Protein AF-A0A485LLA4-F1 (afdb_monomer_lite)

Radius of gyration: 38.69 Å; chains: 1; bounding box: 89×66×101 Å

Secondary structure (DSSP, 8-state):
-PPP-----------------S---HHHHHHHHHHHHHTTSSS------------------PPP-------GGG-GGGSHHHHHHHHHHHHHHHHHHHHHHHHHHHHHHHHHHHHHHHHHHHHHHHHHHHHHHHHHHHHHHHHHHHHHHHHHHTS--

Structure (mmCIF, N/CA/C/O backbone):
data_AF-A0A485LLA4-F1
#
_entry.id   AF-A0A485LLA4-F1
#
loop_
_atom_site.group_PDB
_atom_site.id
_atom_site.type_symbol
_atom_site.label_atom_id
_atom_site.label_alt_id
_atom_site.label_comp_id
_atom_site.label_asym_id
_atom_site.label_entity_id
_atom_site.label_seq_id
_atom_site.pdbx_PDB_ins_code
_atom_site.Cartn_x
_atom_site.Cartn_y
_atom_site.Cartn_z
_atom_site.occupancy
_atom_site.B_iso_or_equiv
_atom_site.auth_seq_id
_atom_site.auth_comp_id
_atom_site.auth_asym_id
_atom_site.auth_atom_id
_atom_site.pdbx_PDB_model_num
ATOM 1 N N . MET A 1 1 ? 38.224 33.126 22.804 1.00 43.59 1 MET A N 1
ATOM 2 C CA . MET A 1 1 ? 38.916 32.564 21.628 1.00 43.59 1 MET A CA 1
ATOM 3 C C . MET A 1 1 ? 39.129 31.080 21.888 1.00 43.59 1 MET A C 1
ATOM 5 O O . MET A 1 1 ? 40.026 30.776 22.663 1.00 43.59 1 MET A O 1
ATOM 9 N N . PRO A 1 2 ? 38.263 30.175 21.400 1.00 40.25 2 PRO A N 1
ATOM 10 C CA . PRO A 1 2 ? 38.479 28.741 21.548 1.00 40.25 2 PRO A CA 1
ATOM 11 C C . PRO A 1 2 ? 39.353 28.190 20.413 1.00 40.25 2 PRO A C 1
ATOM 13 O O . PRO A 1 2 ? 39.343 28.701 19.293 1.00 40.25 2 PRO A O 1
ATOM 16 N N . SER A 1 3 ? 40.128 27.176 20.781 1.00 44.69 3 SER A N 1
ATOM 17 C CA . SER A 1 3 ? 41.213 26.540 20.042 1.00 44.69 3 SER A CA 1
ATOM 18 C C . SER A 1 3 ? 40.750 25.611 18.917 1.00 44.69 3 SER A C 1
ATOM 20 O O . SER A 1 3 ? 39.619 25.131 18.894 1.00 44.69 3 SER A O 1
ATOM 22 N N . ASN A 1 4 ? 41.686 25.369 18.001 1.00 48.62 4 ASN A N 1
ATOM 23 C CA . ASN A 1 4 ? 41.603 24.481 16.850 1.00 48.62 4 ASN A CA 1
ATOM 24 C C . ASN A 1 4 ? 41.279 23.021 17.209 1.00 48.62 4 ASN A C 1
ATOM 26 O O . ASN A 1 4 ? 41.901 22.453 18.097 1.00 48.62 4 ASN A O 1
ATOM 30 N N . GLN A 1 5 ? 40.363 22.460 16.414 1.00 51.56 5 GLN A N 1
ATOM 31 C CA . GLN A 1 5 ? 40.421 21.148 15.753 1.00 51.56 5 GLN A CA 1
ATOM 32 C C . GLN A 1 5 ? 40.888 19.934 16.573 1.00 51.56 5 GLN A C 1
ATOM 34 O O . GLN A 1 5 ? 42.066 19.605 16.568 1.00 51.56 5 GLN A O 1
ATOM 39 N N . ASP A 1 6 ? 39.912 19.179 17.082 1.00 48.41 6 ASP A N 1
ATOM 40 C CA . ASP A 1 6 ? 39.989 17.720 17.216 1.00 48.41 6 ASP A CA 1
ATOM 41 C C . ASP A 1 6 ? 38.833 17.123 16.396 1.00 48.41 6 ASP A C 1
ATOM 43 O O . ASP A 1 6 ? 37.666 17.186 16.786 1.00 48.41 6 ASP A O 1
ATOM 47 N N . LEU A 1 7 ? 39.153 16.628 15.198 1.00 56.28 7 LEU A N 1
ATOM 48 C CA . LEU A 1 7 ? 38.222 16.010 14.251 1.00 56.28 7 LEU A CA 1
ATOM 49 C C . LEU A 1 7 ? 38.716 14.602 13.887 1.00 56.28 7 LEU A C 1
ATOM 51 O O . LEU A 1 7 ? 39.080 14.362 12.748 1.00 56.28 7 LEU A O 1
ATOM 55 N N . HIS A 1 8 ? 38.739 13.693 14.857 1.00 45.47 8 HIS A N 1
ATOM 56 C CA . HIS A 1 8 ? 38.914 12.239 14.705 1.00 45.47 8 HIS A CA 1
ATOM 57 C C . HIS A 1 8 ? 38.247 11.638 15.965 1.00 45.47 8 HIS A C 1
ATOM 59 O O . HIS A 1 8 ? 38.507 12.125 17.056 1.00 45.47 8 HIS A O 1
ATOM 65 N N . ASP A 1 9 ? 37.263 10.740 15.967 1.00 48.59 9 ASP A N 1
ATOM 66 C CA . ASP A 1 9 ? 36.998 9.580 15.128 1.00 48.59 9 ASP A CA 1
ATOM 67 C C . ASP A 1 9 ? 35.483 9.334 15.021 1.00 48.59 9 ASP A C 1
ATOM 69 O O . ASP A 1 9 ? 34.799 9.072 16.013 1.00 48.59 9 ASP A O 1
ATOM 73 N N . VAL A 1 10 ? 34.951 9.356 13.800 1.00 49.38 10 VAL A N 1
ATOM 74 C CA . VAL A 1 10 ? 33.730 8.613 13.473 1.00 49.38 10 VAL A CA 1
ATOM 75 C C . VAL A 1 10 ? 34.211 7.366 12.741 1.00 49.38 10 VAL A C 1
ATOM 77 O O . VAL A 1 10 ? 34.888 7.523 11.723 1.00 49.38 10 VAL A O 1
ATOM 80 N N . PRO A 1 11 ? 33.910 6.141 13.206 1.00 47.81 11 PRO A N 1
ATOM 81 C CA . PRO A 1 11 ? 34.257 4.955 12.446 1.00 47.81 11 PRO A CA 1
ATOM 82 C C . PRO A 1 11 ? 33.426 4.953 11.161 1.00 47.81 11 PRO A C 1
ATOM 84 O O . PRO A 1 11 ? 32.227 4.670 11.169 1.00 47.81 11 PRO A O 1
ATOM 87 N N . VAL A 1 12 ? 34.076 5.315 10.057 1.00 52.31 12 VAL A N 1
ATOM 88 C CA . VAL A 1 12 ? 33.613 5.023 8.703 1.00 52.31 12 VAL A CA 1
ATOM 89 C C . VAL A 1 12 ? 33.649 3.500 8.575 1.00 52.31 12 VAL A C 1
ATOM 91 O O . VAL A 1 12 ? 34.716 2.917 8.770 1.00 52.31 12 VAL A O 1
ATOM 94 N N . PRO A 1 13 ? 32.520 2.822 8.314 1.00 53.34 13 PRO A N 1
ATOM 95 C CA . PRO A 1 13 ? 32.551 1.399 8.031 1.00 53.34 13 PRO A CA 1
ATOM 96 C C . PRO A 1 13 ? 33.369 1.204 6.759 1.00 53.34 13 PRO A C 1
ATOM 98 O O . PRO A 1 13 ? 32.973 1.676 5.695 1.00 53.34 13 PRO A O 1
ATOM 101 N N . GLU A 1 14 ? 34.519 0.555 6.912 1.00 49.59 14 GLU A N 1
ATOM 102 C CA . GLU A 1 14 ? 35.408 0.176 5.825 1.00 49.59 14 GLU A CA 1
ATOM 103 C C . GLU A 1 14 ? 34.630 -0.522 4.712 1.00 49.59 14 GLU A C 1
ATOM 105 O O . GLU A 1 14 ? 33.746 -1.355 4.957 1.00 49.59 14 GLU A O 1
ATOM 110 N N . ASP A 1 15 ? 35.005 -0.152 3.493 1.00 48.91 15 ASP A N 1
ATOM 111 C CA . ASP A 1 15 ? 34.571 -0.704 2.227 1.00 48.91 15 ASP A CA 1
ATOM 112 C C . ASP A 1 15 ? 34.528 -2.235 2.264 1.00 48.91 15 ASP A C 1
ATOM 114 O O . ASP A 1 15 ? 35.495 -2.941 1.979 1.00 48.91 15 ASP A O 1
ATOM 118 N N . LYS A 1 16 ? 33.349 -2.781 2.557 1.00 50.38 16 LYS A N 1
ATOM 119 C CA . LYS A 1 16 ? 32.990 -4.100 2.055 1.00 50.38 16 LYS A CA 1
ATOM 120 C C . LYS A 1 16 ? 32.527 -3.876 0.633 1.00 50.38 16 LYS A C 1
ATOM 122 O O . LYS A 1 16 ? 31.350 -3.613 0.396 1.00 50.38 16 LYS A O 1
ATOM 127 N N . GLU A 1 17 ? 33.468 -3.968 -0.301 1.00 45.62 17 GLU A N 1
ATOM 128 C CA . GLU A 1 17 ? 33.164 -4.263 -1.693 1.00 45.62 17 GLU A CA 1
ATOM 129 C C . GLU A 1 17 ? 32.213 -5.466 -1.714 1.00 45.62 17 GLU A C 1
ATOM 131 O O . GLU A 1 17 ? 32.608 -6.623 -1.553 1.00 45.62 17 GLU A O 1
ATOM 136 N N . ILE A 1 18 ? 30.916 -5.198 -1.859 1.00 44.91 18 ILE A N 1
ATOM 137 C CA . ILE A 1 18 ? 29.955 -6.239 -2.177 1.00 44.91 18 ILE A CA 1
ATOM 138 C C . ILE A 1 18 ? 30.251 -6.574 -3.629 1.00 44.91 18 ILE A C 1
ATOM 140 O O . ILE A 1 18 ? 29.767 -5.919 -4.552 1.00 44.91 18 ILE A O 1
ATOM 144 N N . TYR A 1 19 ? 31.091 -7.586 -3.822 1.00 41.81 19 TYR A N 1
ATOM 145 C CA . TYR A 1 19 ? 31.275 -8.241 -5.102 1.00 41.81 19 TYR A CA 1
ATOM 146 C C . TYR A 1 19 ? 29.934 -8.891 -5.463 1.00 41.81 19 TYR A C 1
ATOM 148 O O . TYR A 1 19 ? 29.656 -10.047 -5.140 1.00 41.81 19 TYR A O 1
ATOM 156 N N . ILE A 1 20 ? 29.033 -8.110 -6.064 1.00 47.16 20 ILE A N 1
ATOM 157 C CA . ILE A 1 20 ? 27.784 -8.623 -6.611 1.00 47.16 20 ILE A CA 1
ATOM 158 C C . ILE A 1 20 ? 28.192 -9.427 -7.838 1.00 47.16 20 ILE A C 1
ATOM 160 O O . ILE A 1 20 ? 28.344 -8.888 -8.935 1.00 47.16 20 ILE A O 1
ATOM 164 N N . ASN A 1 21 ? 28.405 -10.728 -7.627 1.00 47.72 21 ASN A N 1
ATOM 165 C CA . ASN A 1 21 ? 28.531 -11.709 -8.691 1.00 47.72 21 ASN A CA 1
ATOM 166 C C . ASN A 1 21 ? 27.359 -11.512 -9.650 1.00 47.72 21 ASN A C 1
ATOM 168 O O . ASN A 1 21 ? 26.198 -11.782 -9.340 1.00 47.72 21 ASN A O 1
ATOM 172 N N . ARG A 1 22 ? 27.680 -10.967 -10.820 1.00 53.12 22 ARG A N 1
ATOM 173 C CA . ARG A 1 22 ? 26.739 -10.418 -11.791 1.00 53.12 22 ARG A CA 1
ATOM 174 C C . ARG A 1 22 ? 26.076 -11.512 -12.625 1.00 53.12 22 ARG A C 1
ATOM 176 O O . ARG A 1 22 ? 25.911 -11.332 -13.823 1.00 53.12 22 ARG A O 1
ATOM 183 N N . HIS A 1 23 ? 25.719 -12.642 -12.019 1.00 50.69 23 HIS A N 1
ATOM 184 C CA . HIS A 1 23 ? 25.003 -13.756 -12.647 1.00 50.69 23 HIS A CA 1
ATOM 185 C C . HIS A 1 23 ? 23.829 -14.180 -11.760 1.00 50.69 23 HIS A C 1
ATOM 187 O O . HIS A 1 23 ? 23.756 -15.300 -11.264 1.00 50.69 23 HIS A O 1
ATOM 193 N N . VAL A 1 24 ? 22.883 -13.261 -11.564 1.00 56.38 24 VAL A N 1
ATOM 194 C CA . VAL A 1 24 ? 21.534 -13.641 -11.141 1.00 56.38 24 VAL A CA 1
ATOM 195 C C . VAL A 1 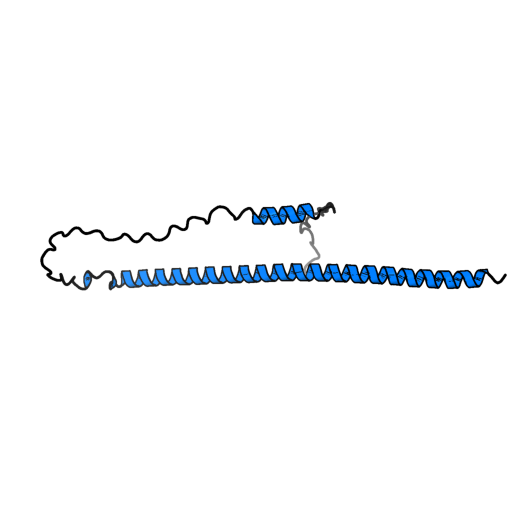24 ? 20.801 -14.070 -12.406 1.00 56.38 24 VAL A C 1
ATOM 197 O O . VAL A 1 24 ? 20.418 -13.240 -13.229 1.00 56.38 24 VAL A O 1
ATOM 200 N N . THR A 1 25 ? 20.673 -15.378 -12.609 1.00 61.66 25 THR A N 1
ATOM 201 C CA . THR A 1 25 ? 19.902 -15.914 -13.729 1.00 61.66 25 THR A CA 1
ATOM 202 C C . THR A 1 25 ? 18.417 -15.650 -13.494 1.00 61.66 25 THR A C 1
ATOM 204 O O . THR A 1 25 ? 17.934 -15.626 -12.359 1.00 61.66 25 THR A O 1
ATOM 207 N N . PHE A 1 26 ? 17.668 -15.454 -14.577 1.00 54.16 26 PHE A N 1
ATOM 208 C CA . PHE A 1 26 ? 16.217 -15.268 -14.529 1.00 54.16 26 PHE A CA 1
ATOM 209 C C . PHE A 1 26 ? 15.518 -16.388 -13.734 1.00 54.16 26 PHE A C 1
ATOM 211 O O . PHE A 1 26 ? 14.590 -16.124 -12.972 1.00 54.16 26 PHE A O 1
ATOM 218 N N . GLU A 1 27 ? 16.028 -17.620 -13.815 1.00 58.84 27 GLU A N 1
ATOM 219 C CA . GLU A 1 27 ? 15.529 -18.755 -13.033 1.00 58.84 27 GLU A CA 1
ATOM 220 C C . GLU A 1 27 ? 15.696 -18.591 -11.518 1.00 58.84 27 GLU A C 1
ATOM 222 O O . GLU A 1 27 ? 14.810 -19.008 -10.772 1.00 58.84 27 GLU A O 1
ATOM 227 N N . ALA A 1 28 ? 16.765 -17.945 -11.041 1.00 66.06 28 ALA A N 1
ATOM 228 C CA . ALA A 1 28 ? 16.963 -17.690 -9.614 1.00 66.06 28 ALA A CA 1
ATOM 229 C C . ALA A 1 28 ? 15.943 -16.669 -9.076 1.00 66.06 28 ALA A C 1
ATOM 231 O O . ALA A 1 28 ? 15.379 -16.858 -7.997 1.00 66.06 28 ALA A O 1
ATOM 232 N N . VAL A 1 29 ? 15.628 -15.631 -9.862 1.00 64.94 29 VAL A N 1
ATOM 233 C CA . VAL A 1 29 ? 14.599 -14.633 -9.511 1.00 64.94 29 VAL A CA 1
ATOM 234 C C . VAL A 1 29 ? 13.205 -15.260 -9.514 1.00 64.94 29 VAL A C 1
ATOM 236 O O . VAL A 1 29 ? 12.412 -15.036 -8.597 1.00 64.94 29 VAL A O 1
ATOM 239 N N . VAL A 1 30 ? 12.905 -16.083 -10.522 1.00 67.06 30 VAL A N 1
ATOM 240 C CA . VAL A 1 30 ? 11.623 -16.794 -10.628 1.00 67.06 30 VAL A CA 1
ATOM 241 C C . VAL A 1 30 ? 11.464 -17.823 -9.505 1.00 67.06 30 VAL A C 1
ATOM 243 O O . VAL A 1 30 ? 10.374 -17.943 -8.943 1.00 67.06 30 VAL A O 1
ATOM 246 N N . SER A 1 31 ? 12.539 -18.514 -9.122 1.00 66.69 31 SER A N 1
ATOM 247 C CA . SER A 1 31 ? 12.526 -19.480 -8.017 1.00 66.69 31 SER A CA 1
ATOM 248 C C . SER A 1 31 ? 12.296 -18.797 -6.669 1.00 66.69 31 SER A C 1
ATOM 250 O O . SER A 1 31 ? 11.418 -19.228 -5.925 1.00 66.69 31 SER A O 1
ATOM 252 N N . PHE A 1 32 ? 12.957 -17.666 -6.403 1.00 69.38 32 PHE A N 1
ATOM 253 C CA . PHE A 1 32 ? 12.738 -16.876 -5.186 1.00 69.38 32 PHE A CA 1
ATOM 254 C C . PHE A 1 32 ? 11.298 -16.342 -5.074 1.00 69.38 32 PHE A C 1
ATOM 256 O O . PHE A 1 32 ? 10.671 -16.402 -4.014 1.00 69.38 32 PHE A O 1
ATOM 263 N N . MET A 1 33 ? 10.726 -15.869 -6.187 1.00 64.38 33 MET A N 1
ATOM 264 C CA . MET A 1 33 ? 9.329 -15.414 -6.245 1.00 64.38 33 MET A CA 1
ATOM 265 C C . MET A 1 33 ? 8.330 -16.570 -6.046 1.00 64.38 33 MET A C 1
ATOM 267 O O . MET A 1 33 ? 7.267 -16.389 -5.445 1.00 64.38 33 MET A O 1
ATOM 271 N N . ARG A 1 34 ? 8.668 -17.779 -6.513 1.00 63.19 34 ARG A N 1
ATOM 272 C CA . ARG A 1 34 ? 7.855 -18.993 -6.332 1.00 63.19 34 ARG A CA 1
ATOM 273 C C . ARG A 1 34 ? 7.955 -19.559 -4.908 1.00 63.19 34 ARG A C 1
ATOM 275 O O . ARG A 1 34 ? 6.978 -20.093 -4.396 1.00 63.19 34 ARG A O 1
ATOM 282 N N . GLU A 1 35 ? 9.093 -19.415 -4.242 1.00 56.62 35 GLU A N 1
ATOM 283 C CA . GLU A 1 35 ? 9.287 -19.877 -2.863 1.00 56.62 35 GLU A CA 1
ATOM 284 C C . GLU A 1 35 ? 8.525 -18.998 -1.855 1.00 56.62 35 GLU A C 1
ATOM 286 O O . GLU A 1 35 ? 7.839 -19.508 -0.970 1.00 56.62 35 GLU A O 1
ATOM 291 N N . LYS A 1 36 ? 8.489 -17.677 -2.082 1.00 58.19 36 LYS A N 1
ATOM 292 C CA . LYS A 1 36 ? 7.679 -16.723 -1.296 1.00 58.19 36 LYS A CA 1
ATOM 293 C C . LYS A 1 36 ? 6.164 -16.937 -1.410 1.00 58.19 36 LYS A C 1
ATOM 295 O O . LYS A 1 36 ? 5.424 -16.446 -0.563 1.00 58.19 36 LYS A O 1
ATOM 300 N N . THR A 1 37 ? 5.696 -17.635 -2.445 1.00 53.31 37 THR A N 1
ATOM 301 C CA . THR A 1 37 ? 4.265 -17.913 -2.665 1.00 53.31 37 THR A CA 1
ATOM 302 C C . THR A 1 37 ? 3.831 -19.292 -2.171 1.00 53.31 37 THR A C 1
ATOM 304 O O . THR A 1 37 ? 2.646 -19.481 -1.917 1.00 53.31 37 THR A O 1
ATOM 307 N N . LYS A 1 38 ? 4.765 -20.229 -1.958 1.00 51.28 38 LYS A N 1
ATOM 308 C CA . LYS A 1 38 ? 4.467 -21.556 -1.391 1.00 51.28 38 LYS A CA 1
ATOM 309 C C . LYS A 1 38 ? 4.418 -21.587 0.140 1.00 51.28 38 LYS A C 1
ATOM 311 O O . LYS A 1 38 ? 3.777 -22.467 0.692 1.00 51.28 38 LYS A O 1
ATOM 316 N N . GLY A 1 39 ? 5.027 -20.620 0.825 1.00 45.06 39 GLY A N 1
ATOM 317 C CA . GLY A 1 39 ? 5.063 -20.568 2.295 1.00 45.06 39 GLY A CA 1
ATOM 318 C C . GLY A 1 39 ? 3.793 -20.062 2.997 1.00 45.06 39 GLY A C 1
ATOM 319 O O . GLY A 1 39 ? 3.847 -19.828 4.194 1.00 45.06 39 GLY A O 1
ATOM 320 N N . ASN A 1 40 ? 2.682 -19.847 2.283 1.00 46.06 40 ASN A N 1
ATOM 321 C CA . ASN A 1 40 ? 1.427 -19.318 2.848 1.00 46.06 40 ASN A CA 1
ATOM 322 C C . ASN A 1 40 ? 0.196 -20.159 2.456 1.00 46.06 40 ASN A C 1
ATOM 324 O O . ASN A 1 40 ? -0.917 -19.640 2.417 1.00 46.06 40 ASN A O 1
ATOM 328 N N . GLN A 1 41 ? 0.388 -21.431 2.092 1.00 46.34 41 GLN A N 1
ATOM 329 C CA . GLN A 1 41 ? -0.674 -22.259 1.511 1.00 46.34 41 GLN A CA 1
ATOM 330 C C . GLN A 1 41 ? -0.950 -23.564 2.270 1.00 46.34 41 GLN A C 1
ATOM 332 O O . GLN A 1 41 ? -1.427 -24.513 1.669 1.00 46.34 41 GLN A O 1
ATOM 337 N N . GLU A 1 42 ? -0.698 -23.598 3.577 1.00 49.62 42 GLU A N 1
ATOM 338 C CA . GLU A 1 42 ? -1.189 -24.618 4.518 1.00 49.62 42 GLU A CA 1
ATOM 339 C C . GLU A 1 42 ? -1.424 -23.850 5.833 1.00 49.62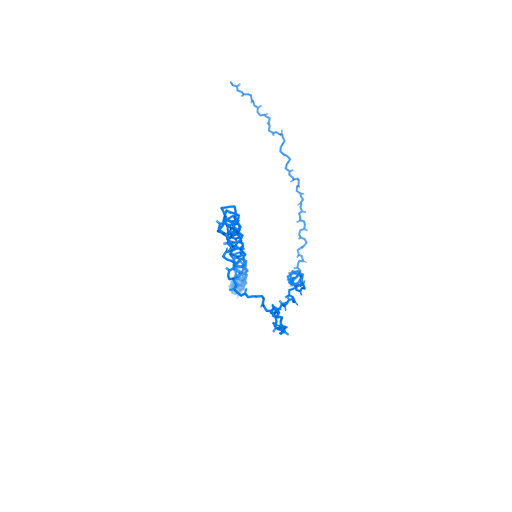 42 GLU A C 1
ATOM 341 O O . GLU A 1 42 ? -0.456 -23.380 6.415 1.00 49.62 42 GLU A O 1
ATOM 346 N N . ASP A 1 43 ? -2.623 -23.296 6.075 1.00 47.75 43 ASP A N 1
ATOM 347 C CA . ASP A 1 43 ? -3.389 -23.630 7.298 1.00 47.75 43 ASP A CA 1
ATOM 348 C C . ASP A 1 43 ? -4.838 -23.065 7.325 1.00 47.75 43 ASP A C 1
ATOM 350 O O . ASP A 1 43 ? -5.502 -23.124 8.353 1.00 47.75 43 ASP A O 1
ATOM 354 N N . ASP A 1 44 ? -5.399 -22.546 6.224 1.00 43.81 44 ASP A N 1
ATOM 355 C CA . ASP A 1 44 ? -6.736 -21.901 6.251 1.00 43.81 44 ASP A CA 1
ATOM 356 C C . ASP A 1 44 ? -7.852 -22.723 5.574 1.00 43.81 44 ASP A C 1
ATOM 358 O O . ASP A 1 44 ? -8.729 -22.189 4.891 1.00 43.81 44 ASP A O 1
ATOM 362 N N . ALA A 1 45 ? -7.849 -24.042 5.773 1.00 47.41 45 ALA A N 1
ATOM 363 C CA . ALA A 1 45 ? -8.929 -24.928 5.328 1.00 47.41 45 ALA A CA 1
ATOM 364 C C . ALA A 1 45 ? -9.648 -25.630 6.494 1.00 47.41 45 ALA A C 1
ATOM 366 O O . ALA A 1 45 ? -9.986 -26.803 6.398 1.00 47.41 45 ALA A O 1
ATOM 367 N N . GLU A 1 46 ? -9.958 -24.910 7.575 1.00 43.19 46 GLU A N 1
ATOM 368 C CA . GLU A 1 46 ? -10.960 -25.348 8.557 1.00 43.19 46 GLU A CA 1
ATOM 369 C C . GLU A 1 46 ? -12.130 -24.358 8.595 1.00 43.19 46 GLU A C 1
ATOM 371 O O . GLU A 1 46 ? -12.319 -23.547 9.500 1.00 43.19 46 GLU A O 1
ATOM 376 N N . THR A 1 47 ? -12.970 -24.446 7.560 1.00 44.59 47 THR A N 1
ATOM 377 C CA . THR A 1 47 ? -14.341 -23.929 7.610 1.00 44.59 47 THR A CA 1
ATOM 378 C C . THR A 1 47 ? -15.147 -24.809 8.570 1.00 44.59 47 THR A C 1
ATOM 380 O O . THR A 1 47 ? -15.927 -25.667 8.155 1.00 44.59 47 THR A O 1
ATOM 383 N N . THR A 1 48 ? -14.977 -24.613 9.879 1.00 44.00 48 THR A N 1
ATOM 384 C CA . THR A 1 48 ? -15.924 -25.130 10.873 1.00 44.00 48 THR A CA 1
ATOM 385 C C . THR A 1 48 ? -17.149 -24.224 10.890 1.00 44.00 48 THR A C 1
ATOM 387 O O . THR A 1 48 ? -17.335 -23.315 11.695 1.00 44.00 48 THR A O 1
ATOM 390 N N . SER A 1 49 ? -17.995 -24.490 9.901 1.00 39.19 49 SER A N 1
ATOM 391 C CA . SER A 1 49 ? -19.395 -24.102 9.839 1.00 39.19 49 SER A CA 1
ATOM 392 C C . SER A 1 49 ? -20.030 -24.223 11.223 1.00 39.19 49 SER A C 1
ATOM 394 O O . SER A 1 49 ? -20.048 -25.302 11.819 1.00 39.19 49 SER A O 1
ATOM 396 N N . ALA A 1 50 ? -20.555 -23.107 11.721 1.00 50.75 50 ALA A N 1
ATOM 397 C CA . ALA A 1 50 ? -21.343 -23.033 12.936 1.00 50.75 50 ALA A CA 1
ATOM 398 C C . ALA A 1 50 ? -22.470 -24.081 12.907 1.00 50.75 50 ALA A C 1
ATOM 400 O O . ALA A 1 50 ? -23.521 -23.877 12.300 1.00 50.75 50 ALA A O 1
ATOM 401 N N . THR A 1 51 ? -22.254 -25.216 13.573 1.00 44.53 51 THR A N 1
ATOM 402 C CA . THR A 1 51 ? -23.308 -26.202 13.798 1.00 44.53 51 THR A CA 1
ATOM 403 C C . THR A 1 51 ? -24.172 -25.675 14.929 1.00 44.53 51 THR A C 1
ATOM 405 O O . THR A 1 51 ? -23.814 -25.709 16.104 1.00 44.53 51 THR A O 1
ATOM 408 N N . THR A 1 52 ? -25.314 -25.123 14.539 1.00 52.03 52 THR A N 1
ATOM 409 C CA . THR A 1 52 ? -26.404 -24.767 15.445 1.00 52.03 52 THR A CA 1
ATOM 410 C C . THR A 1 52 ? -26.856 -26.048 16.155 1.00 52.03 52 THR A C 1
ATOM 412 O O . THR A 1 52 ? -27.201 -27.006 15.459 1.00 52.03 52 THR A O 1
ATOM 415 N N . PRO A 1 53 ? -26.884 -26.136 17.499 1.00 52.84 53 PRO A N 1
ATOM 416 C CA . PRO A 1 53 ? -27.486 -27.292 18.141 1.00 52.84 53 PRO A CA 1
ATOM 417 C C . PRO A 1 53 ? -29.001 -27.240 17.918 1.00 52.84 53 PRO A C 1
ATOM 419 O O . PRO A 1 53 ? -29.714 -26.408 18.482 1.00 52.84 53 PRO A O 1
ATOM 422 N N . LEU A 1 54 ? -29.484 -28.140 17.059 1.00 39.66 54 LEU A N 1
ATOM 423 C CA . LEU A 1 54 ? -30.898 -28.418 16.866 1.00 39.66 54 LEU A CA 1
ATOM 424 C C . LEU A 1 54 ? -31.447 -29.020 18.167 1.00 39.66 54 LEU A C 1
ATOM 426 O O . LEU A 1 54 ? -31.175 -30.165 18.526 1.00 39.66 54 LEU A O 1
ATOM 430 N N . SER A 1 55 ? -32.197 -28.187 18.883 1.00 44.72 55 SER A N 1
ATOM 431 C CA . SER A 1 55 ? -33.046 -28.529 20.020 1.00 44.72 55 SER A CA 1
ATOM 432 C C . SER A 1 55 ? -33.865 -29.793 19.731 1.00 44.72 55 SER A C 1
ATOM 434 O O . SER A 1 55 ? -34.763 -29.780 18.889 1.00 44.72 55 SER A O 1
ATOM 436 N N . SER A 1 56 ? -33.560 -30.884 20.440 1.00 42.91 56 SER A N 1
ATOM 437 C CA . SER A 1 56 ? -34.402 -32.076 20.493 1.00 42.91 56 SER A CA 1
ATOM 438 C C . SER A 1 56 ? -35.086 -32.178 21.858 1.00 42.91 56 SER A C 1
ATOM 440 O O . SER A 1 56 ? -34.508 -31.988 22.927 1.00 42.91 56 SER A O 1
ATOM 442 N N . SER A 1 57 ? -36.387 -32.414 21.767 1.00 46.00 57 SER A N 1
ATOM 443 C CA . SER A 1 57 ? -37.396 -32.391 22.815 1.00 46.00 57 SER A CA 1
ATOM 444 C C . SER A 1 57 ? -37.103 -33.321 24.002 1.00 46.00 57 SER A C 1
ATOM 446 O O . SER A 1 57 ? -37.071 -34.541 23.857 1.00 46.00 57 SER A O 1
ATOM 448 N N . LYS A 1 58 ? -37.048 -32.752 25.214 1.00 47.00 58 LYS A N 1
ATOM 449 C CA . LYS A 1 58 ? -37.538 -33.405 26.439 1.00 47.00 58 LYS A CA 1
ATOM 450 C C . LYS A 1 58 ? -38.580 -32.493 27.082 1.00 47.00 58 LYS A C 1
ATOM 452 O O . LYS A 1 58 ? -38.246 -31.467 27.669 1.00 47.00 58 LYS A O 1
ATOM 457 N N . LYS A 1 59 ? -39.854 -32.886 26.983 1.00 52.00 59 LYS A N 1
ATOM 458 C CA . LYS A 1 59 ? -40.968 -32.317 27.756 1.00 52.00 59 LYS A CA 1
ATOM 459 C C . LYS A 1 59 ? -40.795 -32.681 29.236 1.00 52.00 59 LYS A C 1
ATOM 461 O O . LYS A 1 59 ? -41.401 -33.625 29.730 1.00 52.00 59 LYS A O 1
ATOM 466 N N . GLY A 1 60 ? -39.937 -31.948 29.939 1.00 50.19 60 GLY A N 1
ATOM 467 C CA . GLY A 1 60 ? -39.955 -31.890 31.396 1.00 50.19 60 GLY A CA 1
ATOM 468 C C . GLY A 1 60 ? -41.058 -30.930 31.828 1.00 50.19 60 GLY A C 1
ATOM 469 O O . GLY A 1 60 ? -41.112 -29.808 31.330 1.00 50.19 60 GLY A O 1
ATOM 470 N N . LYS A 1 61 ? -41.960 -31.374 32.712 1.00 52.53 61 LYS A N 1
ATOM 471 C CA . LYS A 1 61 ? -42.976 -30.529 33.358 1.00 52.53 61 LYS A CA 1
ATOM 472 C C . LYS A 1 61 ? -42.324 -29.228 33.839 1.00 52.53 61 LYS A C 1
ATOM 474 O O . LYS A 1 61 ? -41.508 -29.252 34.757 1.00 52.53 61 LYS A O 1
ATOM 479 N N . MET A 1 62 ? -42.665 -28.111 33.203 1.00 55.56 62 MET A N 1
ATOM 480 C CA . MET A 1 62 ? -42.238 -26.796 33.667 1.00 55.56 62 MET A CA 1
ATOM 481 C C . MET A 1 62 ? -42.970 -26.507 34.987 1.00 55.56 62 MET A C 1
ATOM 483 O O . MET A 1 62 ? -44.189 -26.696 35.035 1.00 55.56 62 MET A O 1
ATOM 487 N N . PRO A 1 63 ? -42.276 -26.098 36.066 1.00 60.84 63 PRO A N 1
ATOM 488 C CA . PRO A 1 63 ? -42.946 -25.576 37.253 1.00 60.84 63 PRO A CA 1
ATOM 489 C C . PRO A 1 63 ? -43.832 -24.379 36.857 1.00 60.84 63 PRO A C 1
ATOM 491 O O . PRO A 1 63 ? -43.544 -23.730 35.846 1.00 60.84 63 PRO A O 1
ATOM 494 N N . PRO A 1 64 ? -44.913 -24.095 37.606 1.00 58.28 64 PRO A N 1
ATOM 495 C CA . PRO A 1 64 ? -45.868 -23.050 37.246 1.00 58.28 64 PRO A CA 1
ATOM 496 C C . PRO A 1 64 ? -45.148 -21.724 36.974 1.00 58.28 64 PRO A C 1
ATOM 498 O O . PRO A 1 64 ? -44.272 -21.331 37.751 1.00 58.28 64 PRO A O 1
ATOM 501 N N . LEU A 1 65 ? -45.522 -21.062 35.868 1.00 56.25 65 LEU A N 1
ATOM 502 C CA . LEU A 1 65 ? -45.099 -19.708 35.497 1.00 56.25 65 LEU A CA 1
ATOM 503 C C . LEU A 1 65 ? -45.612 -18.701 36.538 1.00 56.25 65 LEU A C 1
ATOM 505 O O . LEU A 1 65 ? -46.514 -17.911 36.289 1.00 56.25 65 LEU A O 1
ATOM 509 N N . PHE A 1 66 ? -45.005 -18.695 37.715 1.00 54.47 66 PHE A N 1
ATOM 510 C CA . PHE A 1 66 ? -44.719 -17.422 38.336 1.00 54.47 66 PHE A CA 1
ATOM 511 C C . PHE A 1 66 ? -43.545 -16.883 37.537 1.00 54.47 66 PHE A C 1
ATOM 513 O O . PHE A 1 66 ? -42.432 -17.406 37.649 1.00 54.47 66 PHE A O 1
ATOM 520 N N . GLU A 1 67 ? -43.787 -15.880 36.690 1.00 57.09 67 GLU A N 1
ATOM 521 C CA . GLU A 1 67 ? -42.726 -14.951 36.327 1.00 57.09 67 GLU A CA 1
ATOM 522 C C . GLU A 1 67 ? -42.111 -14.510 37.651 1.00 57.09 67 GLU A C 1
ATOM 524 O O . GLU A 1 67 ? -42.654 -13.683 38.381 1.00 57.09 67 GLU A O 1
ATOM 529 N N . LYS A 1 68 ? -41.001 -15.150 38.027 1.00 59.72 68 LYS A N 1
ATOM 530 C CA . LYS A 1 68 ? -40.124 -14.643 39.063 1.00 59.72 68 LYS A CA 1
ATOM 531 C C . LYS A 1 68 ? -39.634 -13.337 38.477 1.00 59.72 68 LYS A C 1
ATOM 533 O O . LYS A 1 68 ? -38.651 -13.338 37.738 1.00 59.72 68 LYS A O 1
ATOM 538 N N . VAL A 1 69 ? -40.367 -12.258 38.746 1.00 60.16 69 VAL A N 1
ATOM 539 C CA . VAL A 1 69 ? -39.939 -10.887 38.517 1.00 60.16 69 VAL A CA 1
ATOM 540 C C . VAL A 1 69 ? -38.620 -10.797 39.254 1.00 60.16 69 VAL A C 1
ATOM 542 O O . VAL A 1 69 ? -38.577 -10.671 40.479 1.00 60.16 69 VAL A O 1
ATOM 545 N N . ARG A 1 70 ? -37.528 -11.022 38.518 1.00 61.97 70 ARG A N 1
ATOM 546 C CA . ARG A 1 70 ? -36.192 -10.955 39.083 1.00 61.97 70 ARG A CA 1
ATOM 547 C C . ARG A 1 70 ? -36.083 -9.528 39.597 1.00 61.97 70 ARG A C 1
ATOM 549 O O . ARG A 1 70 ? -36.296 -8.599 38.812 1.00 61.97 70 ARG A O 1
ATOM 556 N N . PRO A 1 71 ? -35.824 -9.332 40.896 1.00 66.06 71 PRO A N 1
ATOM 557 C CA . PRO A 1 71 ? -35.698 -7.993 41.432 1.00 66.06 71 PRO A CA 1
ATOM 558 C C . PRO A 1 71 ? -34.694 -7.209 40.586 1.00 66.06 71 PRO A C 1
ATOM 560 O O . PRO A 1 71 ? -33.674 -7.768 40.189 1.00 66.06 71 PRO A O 1
ATOM 563 N N . ARG A 1 72 ? -34.969 -5.935 40.284 1.00 61.19 72 ARG A N 1
ATOM 564 C CA . ARG A 1 72 ? -34.154 -5.119 39.355 1.00 61.19 72 ARG A CA 1
ATOM 565 C C . ARG A 1 72 ? -32.645 -5.156 39.641 1.00 61.19 72 ARG A C 1
ATOM 567 O O . ARG A 1 72 ? -31.859 -5.015 38.715 1.00 61.19 72 ARG A O 1
ATOM 574 N N . TYR A 1 73 ? -32.244 -5.361 40.895 1.00 63.56 73 TYR A N 1
ATOM 575 C CA . TYR A 1 73 ? -30.844 -5.468 41.316 1.00 63.56 73 TYR A CA 1
ATOM 576 C C . TYR A 1 73 ? -30.152 -6.788 40.914 1.00 63.56 73 TYR A C 1
ATOM 578 O O . TYR A 1 73 ? -28.929 -6.855 40.925 1.00 63.56 73 TYR A O 1
ATOM 586 N N . MET A 1 74 ? -30.907 -7.829 40.546 1.00 63.53 74 MET A N 1
ATOM 587 C CA . MET A 1 74 ? -30.400 -9.102 40.005 1.00 63.53 74 MET A CA 1
ATOM 588 C C . MET A 1 74 ? -30.219 -9.066 38.480 1.00 63.53 74 MET A C 1
ATOM 590 O O . MET A 1 74 ? -29.695 -10.018 37.896 1.00 63.53 74 MET A O 1
ATOM 594 N N . ASP A 1 75 ? -30.662 -7.996 37.815 1.00 71.31 75 ASP A N 1
ATOM 595 C CA . ASP A 1 75 ? -30.449 -7.806 36.385 1.00 71.31 75 ASP A CA 1
ATOM 596 C C . ASP A 1 75 ? -29.032 -7.279 36.135 1.00 71.31 75 ASP A C 1
ATOM 598 O O . ASP A 1 75 ? -28.776 -6.076 36.037 1.00 71.31 75 ASP A O 1
ATOM 602 N N . MET A 1 76 ? -28.092 -8.221 36.048 1.00 66.44 76 MET A N 1
ATOM 603 C CA . MET A 1 76 ? -26.671 -7.959 35.817 1.00 66.44 76 MET A CA 1
ATOM 604 C C . MET A 1 76 ? -26.442 -7.040 34.609 1.00 66.44 76 MET A C 1
ATOM 606 O O . MET A 1 76 ? -25.532 -6.215 34.643 1.00 66.44 76 MET A O 1
ATOM 610 N N . SER A 1 77 ? -27.298 -7.138 33.581 1.00 70.31 77 SER A N 1
ATOM 611 C CA . SER A 1 77 ? -27.201 -6.361 32.339 1.00 70.31 77 SER A CA 1
ATOM 612 C C . SER A 1 77 ? -27.427 -4.857 32.537 1.00 70.31 77 SER A C 1
ATOM 614 O O . SER A 1 77 ? -26.965 -4.042 31.737 1.00 70.31 77 SER A O 1
ATOM 616 N N . ARG A 1 78 ? -28.092 -4.483 33.636 1.00 70.06 78 ARG A N 1
ATOM 617 C CA . ARG A 1 78 ? -28.386 -3.098 34.026 1.00 70.06 78 ARG A CA 1
ATOM 618 C C . ARG A 1 78 ? -27.489 -2.601 35.156 1.00 70.06 78 ARG A C 1
ATOM 620 O O . ARG A 1 78 ? -27.609 -1.446 35.560 1.00 70.06 78 ARG A O 1
ATOM 627 N N . SER A 1 79 ? -26.594 -3.450 35.665 1.00 80.94 79 SER A N 1
ATOM 628 C CA . SER A 1 79 ? -25.608 -3.035 36.658 1.00 80.94 79 SER A CA 1
ATOM 629 C C . SER A 1 79 ? -24.609 -2.058 36.035 1.00 80.94 79 SER A C 1
ATOM 631 O O . SER A 1 79 ? -24.151 -2.229 34.903 1.00 80.94 79 SER A O 1
ATOM 633 N N . THR A 1 80 ? -24.245 -1.022 36.785 1.00 83.12 80 THR A N 1
ATOM 634 C CA . THR A 1 80 ? -23.301 0.010 36.329 1.00 83.12 80 THR A CA 1
ATOM 635 C C . THR A 1 80 ? -21.935 -0.583 35.978 1.00 83.12 80 THR A C 1
ATOM 637 O O . THR A 1 80 ? -21.327 -0.181 34.987 1.00 83.12 80 THR A O 1
ATOM 640 N N . THR A 1 81 ? -21.480 -1.586 36.735 1.00 84.31 81 THR A N 1
ATOM 641 C CA . THR A 1 81 ? -20.232 -2.320 36.482 1.00 84.31 81 THR A CA 1
ATOM 642 C C . THR A 1 81 ? -20.277 -3.094 35.167 1.00 84.31 81 THR A C 1
ATOM 644 O O . THR A 1 81 ? -19.339 -3.000 34.378 1.00 84.31 81 THR A O 1
ATOM 647 N N . TYR A 1 82 ? -21.368 -3.815 34.885 1.00 87.88 82 TYR A N 1
ATOM 648 C CA . TYR A 1 82 ? -21.522 -4.522 33.612 1.00 87.88 82 TYR A CA 1
ATOM 649 C C . TYR A 1 82 ? -21.554 -3.554 32.430 1.00 87.88 82 TYR A C 1
ATOM 651 O O . TYR A 1 82 ? -20.866 -3.779 31.438 1.00 87.88 82 TYR A O 1
ATOM 659 N N . ILE A 1 83 ? -22.311 -2.457 32.542 1.00 85.75 83 ILE A N 1
ATOM 660 C CA . ILE A 1 83 ? -22.403 -1.445 31.483 1.00 85.75 83 ILE A CA 1
ATOM 661 C C . ILE A 1 83 ? -21.023 -0.834 31.203 1.00 85.75 83 ILE A C 1
ATOM 663 O O . ILE A 1 83 ? -20.639 -0.720 30.039 1.00 85.75 83 ILE A O 1
ATOM 667 N N . ARG A 1 84 ? -20.252 -0.495 32.248 1.00 88.19 84 ARG A N 1
ATOM 668 C CA . ARG A 1 84 ? -18.883 0.027 32.108 1.00 88.19 84 ARG A CA 1
ATOM 669 C C . ARG A 1 84 ? -17.974 -0.977 31.397 1.00 88.19 84 ARG A C 1
ATOM 671 O O . ARG A 1 84 ? -17.415 -0.644 30.356 1.00 88.19 84 ARG A O 1
ATOM 678 N N . ASN A 1 85 ? -17.918 -2.217 31.882 1.00 91.62 85 ASN A N 1
ATOM 679 C CA . ASN A 1 85 ? -17.082 -3.263 31.287 1.00 91.62 85 ASN A CA 1
ATOM 680 C C . ASN A 1 85 ? -17.477 -3.563 29.835 1.00 91.62 85 ASN A C 1
ATOM 682 O O 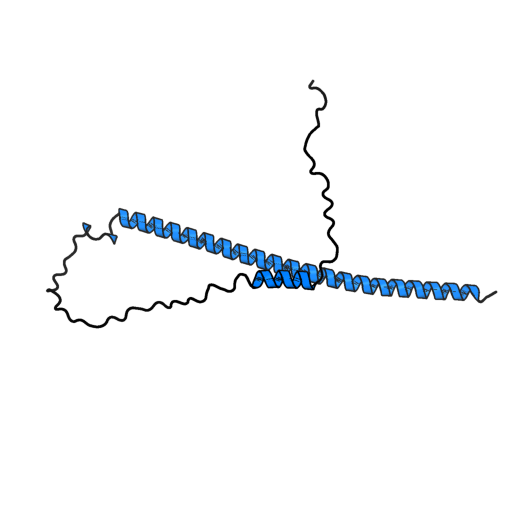. ASN A 1 85 ? -16.614 -3.733 28.975 1.00 91.62 85 ASN A O 1
ATOM 686 N N . ARG A 1 86 ? -18.779 -3.593 29.530 1.00 91.44 86 ARG A N 1
ATOM 687 C CA . ARG A 1 86 ? -19.283 -3.782 28.165 1.00 91.44 86 ARG A CA 1
ATOM 688 C C . ARG A 1 86 ? -18.838 -2.647 27.247 1.00 91.44 86 ARG A C 1
ATOM 690 O O . ARG A 1 86 ? -18.423 -2.911 26.123 1.00 91.44 86 ARG A O 1
ATOM 697 N N . ASN A 1 87 ? -18.913 -1.400 27.705 1.00 94.25 87 ASN A N 1
ATOM 698 C CA . ASN A 1 87 ? -18.481 -0.251 26.913 1.00 94.25 87 ASN A CA 1
ATOM 699 C C . ASN A 1 87 ? -16.969 -0.273 26.658 1.00 94.25 87 ASN A C 1
ATOM 701 O O . ASN A 1 87 ? -16.554 -0.040 25.525 1.00 94.25 87 ASN A O 1
ATOM 705 N N . GLU A 1 88 ? -16.162 -0.638 27.656 1.00 94.00 88 GLU A N 1
ATOM 706 C CA . GLU A 1 88 ? -14.715 -0.821 27.484 1.00 94.00 88 GLU A CA 1
ATOM 707 C C . GLU A 1 88 ? -14.395 -1.922 26.464 1.00 94.00 88 GLU A C 1
ATOM 709 O O . GLU A 1 88 ? -13.569 -1.726 25.573 1.00 94.00 88 GLU A O 1
ATOM 714 N N . GLN A 1 89 ? -15.080 -3.067 26.533 1.00 94.94 89 GLN A N 1
ATOM 715 C CA . GLN A 1 89 ? -14.909 -4.150 25.559 1.00 94.94 89 GLN A CA 1
ATOM 716 C C . GLN A 1 89 ? -15.315 -3.723 24.144 1.00 94.94 89 GLN A C 1
ATOM 718 O O . GLN A 1 89 ? -14.605 -4.016 23.182 1.00 94.94 89 GLN A O 1
ATOM 723 N N . LEU A 1 90 ? -16.430 -2.999 24.004 1.00 96.44 90 LEU A N 1
ATOM 724 C CA . LEU A 1 90 ? -16.866 -2.455 22.718 1.00 96.44 90 LEU A CA 1
ATOM 725 C C . LEU A 1 90 ? -15.860 -1.446 22.159 1.00 96.44 90 LEU A C 1
ATOM 727 O O . LEU A 1 90 ? -15.619 -1.436 20.952 1.00 96.44 90 LEU A O 1
ATOM 731 N N . GLN A 1 91 ? -15.258 -0.620 23.012 1.00 96.75 91 GLN A N 1
ATOM 732 C CA . GLN A 1 91 ? -14.231 0.326 22.597 1.00 96.75 91 GLN A CA 1
ATOM 733 C C . GLN A 1 91 ? -12.972 -0.395 22.104 1.00 96.75 91 GLN A C 1
ATOM 735 O O . GLN A 1 91 ? -12.543 -0.138 20.979 1.00 96.75 91 GLN A O 1
ATOM 740 N N . ARG A 1 92 ? -12.452 -1.362 22.873 1.00 96.06 92 ARG A N 1
ATOM 741 C CA . ARG A 1 92 ? -11.301 -2.185 22.458 1.00 96.06 92 ARG A CA 1
ATOM 742 C C . ARG A 1 92 ? -11.568 -2.898 21.138 1.00 96.06 92 ARG A C 1
ATOM 744 O O . ARG A 1 92 ? -10.714 -2.916 20.259 1.00 96.06 92 ARG A O 1
ATOM 751 N N . ARG A 1 93 ? -12.775 -3.446 20.963 1.00 96.81 93 ARG A N 1
ATOM 752 C CA . ARG A 1 93 ? -13.174 -4.090 19.709 1.00 96.81 93 ARG A CA 1
ATOM 753 C C . ARG A 1 93 ? -13.113 -3.116 18.529 1.00 96.81 93 ARG A C 1
ATOM 755 O O . ARG A 1 93 ? -12.519 -3.448 17.510 1.00 96.81 93 ARG A O 1
ATOM 762 N N . ARG A 1 94 ? -13.676 -1.912 18.667 1.00 97.06 94 ARG A N 1
ATOM 763 C CA . ARG A 1 94 ? -13.636 -0.886 17.607 1.00 97.06 94 ARG A CA 1
ATOM 764 C C . ARG A 1 94 ? -12.212 -0.429 17.295 1.00 97.06 94 ARG A C 1
ATOM 766 O O . ARG A 1 94 ? -11.894 -0.176 16.138 1.00 97.06 94 ARG A O 1
ATOM 773 N N . GLU A 1 95 ? -11.358 -0.306 18.307 1.00 97.12 95 GLU A N 1
ATOM 774 C CA . GLU A 1 95 ? -9.943 0.036 18.122 1.00 97.12 95 GLU A CA 1
ATOM 775 C C . GLU A 1 95 ? -9.193 -1.058 17.356 1.00 97.12 95 GLU A C 1
ATOM 777 O O . GLU A 1 95 ? -8.449 -0.746 16.425 1.00 97.12 95 GLU A O 1
ATOM 782 N N . LEU A 1 96 ? -9.444 -2.330 17.676 1.00 97.06 96 LEU A N 1
ATOM 783 C CA . LEU A 1 96 ? -8.884 -3.465 16.941 1.00 97.06 96 LEU A CA 1
ATOM 784 C C . LEU A 1 96 ? -9.381 -3.509 15.492 1.00 97.06 96 LEU A C 1
ATOM 786 O O . LEU A 1 96 ? -8.570 -3.662 14.581 1.00 97.06 96 LEU A O 1
ATOM 790 N N . GLU A 1 97 ? -10.683 -3.318 15.264 1.00 96.69 97 GLU A N 1
ATOM 791 C CA . GLU A 1 97 ? -11.271 -3.246 13.920 1.00 96.69 97 GLU A CA 1
ATOM 792 C C . GLU A 1 97 ? -10.648 -2.101 13.104 1.00 96.69 97 GLU A C 1
ATOM 794 O O . GLU A 1 97 ? -10.237 -2.304 11.960 1.00 96.69 97 GLU A O 1
ATOM 799 N N . ARG A 1 98 ? -10.479 -0.918 13.710 1.00 96.94 98 ARG A N 1
ATOM 800 C CA . ARG A 1 98 ? -9.818 0.229 13.073 1.00 96.94 98 ARG A CA 1
ATOM 801 C C . ARG A 1 98 ? -8.350 -0.062 12.754 1.00 96.94 98 ARG A C 1
ATOM 803 O O . ARG A 1 98 ? -7.917 0.188 11.634 1.00 96.94 98 ARG A O 1
ATOM 810 N N . SER A 1 99 ? -7.588 -0.602 13.707 1.00 96.62 99 SER A N 1
ATOM 811 C CA . SER A 1 99 ? -6.172 -0.957 13.513 1.00 96.62 99 SER A CA 1
ATOM 812 C C . SER A 1 99 ? -5.990 -2.004 12.412 1.00 96.62 99 SER A C 1
ATOM 814 O O . SER A 1 99 ? -5.064 -1.906 11.606 1.00 96.62 99 SER A O 1
ATOM 816 N N . ASN A 1 100 ? -6.873 -3.002 12.356 1.00 97.06 100 ASN A N 1
ATOM 817 C CA . ASN A 1 100 ? -6.836 -4.029 11.323 1.00 97.06 100 ASN A CA 1
ATOM 818 C C . ASN A 1 100 ? -7.178 -3.433 9.950 1.00 97.06 100 ASN A C 1
ATOM 820 O O . ASN A 1 100 ? -6.435 -3.636 8.992 1.00 97.06 100 ASN A O 1
ATOM 824 N N . SER A 1 101 ? -8.224 -2.604 9.875 1.00 97.12 101 SER A N 1
ATOM 825 C CA . SER A 1 101 ? -8.585 -1.899 8.642 1.00 97.12 101 SER A CA 1
ATOM 826 C C . SER A 1 101 ? -7.452 -1.013 8.121 1.00 97.12 101 SER A C 1
ATOM 828 O O . SER A 1 101 ? -7.208 -1.001 6.916 1.00 97.12 101 SER A O 1
ATOM 830 N N . LEU A 1 102 ? -6.747 -0.292 8.998 1.00 97.31 102 LEU A N 1
ATOM 831 C CA . LEU A 1 102 ? -5.599 0.530 8.607 1.00 97.31 102 LEU A CA 1
ATOM 832 C C . LEU A 1 102 ? -4.467 -0.328 8.034 1.00 97.31 102 LEU A C 1
ATOM 834 O O . LEU A 1 102 ? -3.997 -0.050 6.935 1.00 97.31 102 LEU A O 1
ATOM 838 N N . ARG A 1 103 ? -4.101 -1.426 8.708 1.00 97.06 103 ARG A N 1
ATOM 839 C CA . ARG A 1 103 ? -3.085 -2.368 8.204 1.00 97.06 103 ARG A CA 1
ATOM 840 C C . ARG A 1 103 ? -3.486 -3.027 6.883 1.00 97.06 103 ARG A C 1
ATOM 842 O O . ARG A 1 103 ? -2.642 -3.280 6.029 1.00 97.06 103 ARG A O 1
ATOM 849 N N . ALA A 1 104 ? -4.768 -3.331 6.691 1.00 96.62 104 ALA A N 1
ATOM 850 C CA . ALA A 1 104 ? -5.266 -3.867 5.427 1.00 96.62 104 ALA A CA 1
ATOM 851 C C . ALA A 1 104 ? -5.140 -2.844 4.286 1.00 96.62 104 ALA A C 1
ATOM 853 O O . ALA A 1 104 ? -4.710 -3.206 3.189 1.00 96.62 104 ALA A O 1
ATOM 854 N N . ASN A 1 105 ? -5.456 -1.574 4.553 1.00 97.00 105 ASN A N 1
ATOM 855 C CA . ASN A 1 105 ? -5.284 -0.492 3.586 1.00 97.00 105 ASN A CA 1
ATOM 856 C C . ASN A 1 105 ? -3.809 -0.266 3.245 1.00 97.00 105 ASN A C 1
ATOM 858 O O . ASN A 1 105 ? -3.472 -0.198 2.067 1.00 97.00 105 ASN A O 1
ATOM 862 N N . GLU A 1 106 ? -2.931 -0.256 4.245 1.00 96.88 106 GLU A N 1
ATOM 863 C CA . GLU A 1 106 ? -1.489 -0.119 4.038 1.00 96.88 106 GLU A CA 1
ATOM 864 C C . GLU A 1 106 ? -0.937 -1.251 3.157 1.00 96.88 106 GLU A C 1
ATOM 866 O O . GLU A 1 106 ? -0.266 -0.992 2.161 1.00 96.88 106 GLU A O 1
ATOM 871 N N . ARG A 1 107 ? -1.302 -2.513 3.433 1.00 96.12 107 ARG A N 1
ATOM 872 C CA . ARG A 1 107 ? -0.910 -3.651 2.579 1.00 96.12 107 ARG A CA 1
ATOM 873 C C . ARG A 1 107 ? -1.396 -3.492 1.140 1.00 96.12 107 ARG A C 1
ATOM 875 O O . ARG A 1 107 ? -0.674 -3.816 0.200 1.00 96.12 107 ARG A O 1
ATOM 882 N N . LYS A 1 108 ? -2.617 -2.988 0.953 1.00 97.62 108 LYS A N 1
ATOM 883 C CA . LYS A 1 108 ? -3.186 -2.732 -0.374 1.00 97.62 108 LYS A CA 1
ATOM 884 C C . LYS A 1 108 ? -2.421 -1.633 -1.115 1.00 97.62 108 LYS A C 1
ATOM 886 O O . LYS A 1 108 ? -2.200 -1.759 -2.318 1.00 97.62 108 LYS A O 1
ATOM 891 N N . GLU A 1 109 ? -2.025 -0.571 -0.424 1.00 97.00 109 GLU A N 1
ATOM 892 C CA . GLU A 1 109 ? -1.214 0.511 -0.990 1.00 97.00 109 GLU A CA 1
ATOM 893 C C . GLU A 1 109 ? 0.194 0.033 -1.347 1.00 97.00 109 GLU A C 1
ATOM 895 O O . GLU A 1 109 ? 0.632 0.247 -2.475 1.00 97.00 109 GLU A O 1
ATOM 900 N N . GLN A 1 110 ? 0.854 -0.708 -0.454 1.00 96.25 110 GLN A N 1
ATOM 901 C CA . GLN A 1 110 ? 2.161 -1.319 -0.711 1.00 96.25 110 GLN A CA 1
ATOM 902 C C . GLN A 1 110 ? 2.119 -2.260 -1.922 1.00 96.25 110 GLN A C 1
ATOM 904 O O . GLN A 1 110 ? 2.999 -2.214 -2.780 1.00 96.25 110 GLN A O 1
ATOM 909 N N . TRP A 1 111 ? 1.070 -3.079 -2.039 1.00 96.62 111 TRP A N 1
ATOM 910 C CA . TRP A 1 111 ? 0.892 -3.966 -3.187 1.00 96.62 111 TRP A CA 1
ATOM 911 C C . TRP A 1 111 ? 0.716 -3.191 -4.498 1.00 96.62 111 TRP A C 1
ATOM 913 O O . TRP A 1 111 ? 1.339 -3.525 -5.505 1.00 96.62 111 TRP A O 1
ATOM 923 N N . ARG A 1 112 ? -0.085 -2.118 -4.490 1.00 96.69 112 ARG A N 1
ATOM 924 C CA . ARG A 1 112 ? -0.242 -1.240 -5.660 1.00 96.69 112 ARG A CA 1
ATOM 925 C C . ARG A 1 112 ? 1.073 -0.572 -6.049 1.00 96.69 112 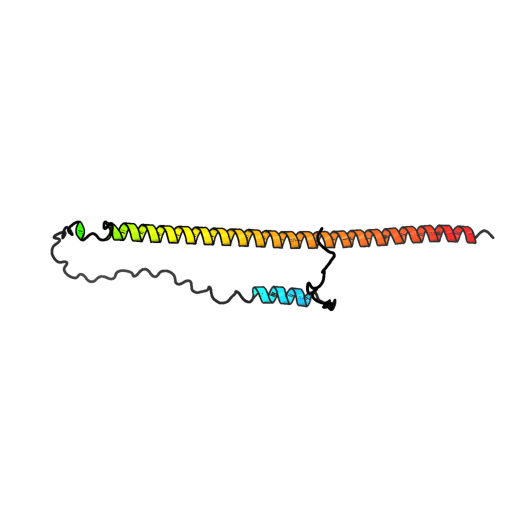ARG A C 1
ATOM 927 O O . ARG A 1 112 ? 1.412 -0.579 -7.226 1.00 96.69 112 ARG A O 1
ATOM 934 N N . ALA A 1 113 ? 1.816 -0.041 -5.079 1.00 95.94 113 ALA A N 1
ATOM 935 C CA . ALA A 1 113 ? 3.112 0.589 -5.315 1.00 95.94 113 ALA A CA 1
ATOM 936 C C . ALA A 1 113 ? 4.121 -0.403 -5.914 1.00 95.94 113 ALA A C 1
ATOM 938 O O . ALA A 1 113 ? 4.810 -0.081 -6.878 1.00 95.94 113 ALA A O 1
ATOM 939 N N . MET A 1 114 ? 4.157 -1.637 -5.403 1.00 95.81 114 MET A N 1
ATOM 940 C CA . MET A 1 114 ? 5.002 -2.703 -5.944 1.00 95.81 114 MET A CA 1
ATOM 941 C C . MET A 1 114 ? 4.629 -3.054 -7.391 1.00 95.81 114 MET A C 1
ATOM 943 O O . MET A 1 114 ? 5.507 -3.196 -8.242 1.00 95.81 114 MET A O 1
ATOM 947 N N . MET A 1 115 ? 3.333 -3.177 -7.684 1.00 96.81 115 MET A N 1
ATOM 948 C CA . MET A 1 115 ? 2.858 -3.456 -9.040 1.00 96.81 115 MET A CA 1
ATOM 949 C C . MET A 1 115 ? 3.190 -2.318 -10.007 1.00 96.81 115 MET A C 1
ATOM 951 O O . MET A 1 115 ? 3.624 -2.593 -11.125 1.00 96.81 115 MET A O 1
ATOM 955 N N . GLN A 1 116 ? 3.044 -1.066 -9.570 1.00 96.75 116 GLN A N 1
ATOM 956 C CA . GLN A 1 116 ? 3.424 0.103 -10.360 1.00 96.75 116 GLN A CA 1
ATOM 957 C C . GLN A 1 116 ? 4.928 0.107 -10.649 1.00 96.75 116 GLN A C 1
ATOM 959 O O . GLN A 1 116 ? 5.322 0.194 -11.806 1.00 96.75 116 GLN A O 1
ATOM 964 N N . LEU A 1 117 ? 5.767 -0.099 -9.629 1.00 95.94 117 LEU A N 1
ATOM 965 C CA . LEU A 1 117 ? 7.221 -0.158 -9.792 1.00 95.94 117 LEU A CA 1
ATOM 966 C C . LEU A 1 117 ? 7.638 -1.229 -10.806 1.00 95.94 117 LEU A C 1
ATOM 968 O O . LEU A 1 117 ? 8.491 -0.983 -11.656 1.00 95.94 117 LEU A O 1
ATOM 972 N N . LYS A 1 118 ? 7.017 -2.413 -10.744 1.00 97.25 118 LYS A N 1
ATOM 973 C CA . LYS A 1 118 ? 7.268 -3.485 -11.712 1.00 97.25 118 LYS A CA 1
ATOM 974 C C . LYS A 1 118 ? 6.931 -3.039 -13.139 1.00 97.25 118 LYS A C 1
ATOM 976 O O . LYS A 1 118 ? 7.710 -3.292 -14.055 1.00 97.25 118 LYS A O 1
ATOM 981 N N . GLN A 1 119 ? 5.779 -2.396 -13.331 1.00 97.31 119 GLN A N 1
ATOM 982 C CA . GLN A 1 119 ? 5.366 -1.894 -14.643 1.00 97.31 119 GLN A CA 1
ATOM 983 C C . GLN A 1 119 ? 6.315 -0.806 -15.154 1.00 97.31 119 GLN A C 1
ATOM 985 O O . GLN A 1 119 ? 6.712 -0.851 -16.316 1.00 97.31 119 GLN A O 1
ATOM 990 N N . ASP A 1 120 ? 6.729 0.122 -14.294 1.00 96.88 120 ASP A N 1
ATOM 991 C CA . ASP A 1 120 ? 7.641 1.209 -14.654 1.00 96.88 120 ASP A CA 1
ATOM 992 C C . ASP A 1 120 ? 9.024 0.670 -15.054 1.00 96.88 120 ASP A C 1
ATOM 994 O O . ASP A 1 120 ? 9.604 1.105 -16.054 1.00 96.88 120 ASP A O 1
ATOM 998 N N . GLN A 1 121 ? 9.535 -0.333 -14.331 1.00 96.19 121 GLN A N 1
ATOM 999 C CA . GLN A 1 121 ? 10.778 -1.027 -14.685 1.00 96.19 121 GLN A CA 1
ATOM 1000 C C . GLN A 1 121 ? 10.665 -1.739 -16.036 1.00 96.19 121 GLN A C 1
ATOM 1002 O O . GLN A 1 121 ? 11.555 -1.611 -16.879 1.00 96.19 121 GLN A O 1
ATOM 1007 N N . GLU A 1 122 ? 9.562 -2.449 -16.278 1.00 96.12 122 GLU A N 1
ATOM 1008 C CA . GLU A 1 122 ? 9.329 -3.134 -17.549 1.00 96.12 122 GLU A CA 1
ATOM 1009 C C . GLU A 1 122 ? 9.226 -2.146 -18.720 1.00 96.12 122 GLU A C 1
ATOM 1011 O O . GLU A 1 122 ? 9.820 -2.366 -19.778 1.00 96.12 122 GLU A O 1
ATOM 1016 N N . GLN A 1 123 ? 8.515 -1.032 -18.542 1.00 96.69 123 GLN A N 1
ATOM 1017 C CA . GLN A 1 123 ? 8.418 0.017 -19.556 1.00 96.69 123 GLN A CA 1
ATOM 1018 C C . GLN A 1 123 ? 9.774 0.661 -19.839 1.00 96.69 123 GLN A C 1
ATOM 1020 O O . GLN A 1 123 ? 10.114 0.879 -21.001 1.00 96.69 123 GLN A O 1
ATOM 1025 N N . THR A 1 124 ? 10.557 0.936 -18.797 1.00 96.44 124 THR A N 1
ATOM 1026 C CA . THR A 1 124 ? 11.904 1.501 -18.932 1.00 96.44 124 THR A CA 1
ATOM 1027 C C . THR A 1 124 ? 12.808 0.558 -19.718 1.00 96.44 124 THR A C 1
ATOM 1029 O O . THR A 1 124 ? 13.467 0.986 -20.661 1.00 96.44 124 THR A O 1
ATOM 1032 N N . TYR A 1 125 ? 12.776 -0.739 -19.404 1.00 95.50 125 TYR A N 1
ATOM 1033 C CA . TYR A 1 125 ? 13.541 -1.744 -20.139 1.00 95.50 125 TYR A CA 1
ATOM 1034 C C . TYR A 1 125 ? 13.125 -1.830 -21.615 1.00 95.50 125 TYR A C 1
ATOM 1036 O O . TYR A 1 125 ? 13.975 -1.843 -22.504 1.00 95.50 125 TYR A O 1
ATOM 1044 N N . ARG A 1 126 ? 11.816 -1.830 -21.897 1.00 96.44 126 ARG A N 1
ATOM 1045 C CA . ARG A 1 126 ? 11.299 -1.834 -23.275 1.00 96.44 126 ARG A CA 1
ATOM 1046 C C . ARG A 1 126 ? 11.741 -0.595 -24.057 1.00 96.44 126 ARG A C 1
ATOM 1048 O O . ARG A 1 126 ? 12.130 -0.736 -25.213 1.00 96.44 126 ARG A O 1
ATOM 1055 N N . LYS A 1 127 ? 11.709 0.591 -23.441 1.00 96.31 127 LYS A N 1
ATOM 1056 C CA . LYS A 1 127 ? 12.194 1.837 -24.058 1.00 96.31 127 LYS A CA 1
ATOM 1057 C C . LYS A 1 127 ? 13.689 1.773 -24.344 1.00 96.31 127 LYS A C 1
ATOM 1059 O O . LYS A 1 127 ? 14.090 2.022 -25.473 1.00 96.31 127 LYS A O 1
ATOM 1064 N N . TRP A 1 128 ? 14.486 1.347 -23.366 1.00 96.19 128 TRP A N 1
ATOM 1065 C CA . TRP A 1 128 ? 15.930 1.196 -23.533 1.00 96.19 128 TRP A CA 1
ATOM 1066 C C . TRP A 1 128 ? 16.284 0.243 -24.685 1.00 96.19 128 TRP A C 1
ATOM 1068 O O . TRP A 1 128 ? 17.118 0.571 -25.523 1.00 96.19 128 TRP A O 1
ATOM 1078 N N . MET A 1 129 ? 15.596 -0.898 -24.794 1.00 95.38 129 MET A N 1
ATOM 1079 C CA . MET A 1 129 ? 15.767 -1.829 -25.919 1.00 95.38 129 MET A CA 1
ATOM 1080 C C . MET A 1 129 ? 15.420 -1.188 -27.271 1.00 95.38 129 MET A C 1
ATOM 1082 O O . MET A 1 129 ? 16.125 -1.393 -28.256 1.00 95.38 129 MET A O 1
ATOM 1086 N N . GLN A 1 130 ? 14.331 -0.417 -27.338 1.00 95.38 130 GLN A N 1
ATOM 1087 C CA . GLN A 1 130 ? 13.931 0.281 -28.564 1.00 95.38 130 GLN A CA 1
ATOM 1088 C C . GLN A 1 130 ? 14.951 1.348 -28.970 1.00 95.38 130 GLN A C 1
ATOM 1090 O O . GLN A 1 130 ? 15.312 1.423 -30.142 1.00 95.38 130 GLN A O 1
ATOM 1095 N N . GLU A 1 131 ? 15.431 2.140 -28.012 1.00 94.62 131 GLU A N 1
ATOM 1096 C CA . GLU A 1 131 ? 16.446 3.173 -28.230 1.00 94.62 131 GLU A CA 1
ATOM 1097 C C . GLU A 1 131 ? 17.782 2.565 -28.660 1.00 94.62 131 GLU A C 1
ATOM 1099 O O . GLU A 1 131 ? 18.365 3.025 -29.637 1.00 94.62 131 GLU A O 1
ATOM 1104 N N . SER A 1 132 ? 18.219 1.483 -28.008 1.00 93.44 132 SER A N 1
ATOM 1105 C CA . SER A 1 132 ? 19.450 0.775 -28.367 1.00 93.44 132 SER A CA 1
ATOM 1106 C C . SER A 1 132 ? 19.389 0.213 -29.791 1.00 93.44 132 SER A C 1
ATOM 1108 O O . SER A 1 132 ? 20.315 0.427 -30.572 1.00 93.44 132 SER A O 1
ATOM 1110 N N . ASN A 1 133 ? 18.276 -0.423 -30.172 1.00 93.88 133 ASN A N 1
ATOM 1111 C CA . ASN A 1 133 ? 18.088 -0.921 -31.538 1.00 93.88 133 ASN A CA 1
ATOM 1112 C C . ASN A 1 133 ? 18.038 0.229 -32.559 1.00 93.88 133 ASN A C 1
ATOM 1114 O O . ASN A 1 133 ? 18.608 0.133 -33.648 1.00 93.88 133 ASN A O 1
ATOM 1118 N N . ALA A 1 134 ? 17.359 1.332 -32.227 1.00 93.62 134 ALA A N 1
ATOM 1119 C CA . ALA A 1 134 ? 17.295 2.507 -33.091 1.00 93.62 134 ALA A CA 1
ATOM 1120 C C . ALA A 1 134 ? 18.680 3.146 -33.285 1.00 93.62 134 ALA A C 1
ATOM 1122 O O . ALA A 1 134 ? 19.030 3.538 -34.402 1.00 93.62 134 ALA A O 1
ATOM 1123 N N . GLU A 1 135 ? 19.485 3.214 -32.226 1.00 92.44 135 GLU A N 1
ATOM 1124 C CA . GLU A 1 135 ? 20.855 3.711 -32.272 1.00 92.44 135 GLU A CA 1
ATOM 1125 C C . GLU A 1 135 ? 21.763 2.801 -33.105 1.00 92.44 135 GLU A C 1
ATOM 1127 O O . GLU A 1 135 ? 22.504 3.307 -33.948 1.00 92.44 135 GLU A O 1
ATOM 1132 N N . GLU A 1 136 ? 21.659 1.476 -32.970 1.00 90.94 136 GLU A N 1
ATOM 1133 C CA . GLU A 1 136 ? 22.416 0.532 -33.802 1.00 90.94 136 GLU A CA 1
ATOM 1134 C C . GLU A 1 136 ? 22.124 0.750 -35.295 1.00 90.94 136 GLU A C 1
ATOM 1136 O O . GLU A 1 136 ? 23.041 0.870 -36.117 1.00 90.94 136 GLU A O 1
ATOM 1141 N N . HIS A 1 137 ? 20.844 0.880 -35.659 1.00 90.56 137 HIS A N 1
ATOM 1142 C CA . HIS A 1 137 ? 20.453 1.188 -37.032 1.00 90.56 137 HIS A CA 1
ATOM 1143 C C . HIS A 1 137 ? 20.974 2.555 -37.495 1.00 90.56 137 HIS A C 1
ATOM 1145 O O . HIS A 1 137 ? 21.435 2.670 -38.637 1.00 90.56 137 HIS A O 1
ATOM 1151 N N . ARG A 1 138 ? 20.965 3.573 -36.623 1.00 91.56 138 ARG A N 1
ATOM 1152 C CA . ARG A 1 138 ? 21.521 4.901 -36.926 1.00 91.56 138 ARG A CA 1
ATOM 1153 C C . ARG A 1 138 ? 23.024 4.827 -37.193 1.00 91.56 138 ARG A C 1
ATOM 1155 O O . ARG A 1 138 ? 23.479 5.295 -38.235 1.00 91.56 138 ARG A O 1
ATOM 1162 N N . LEU A 1 139 ? 23.786 4.168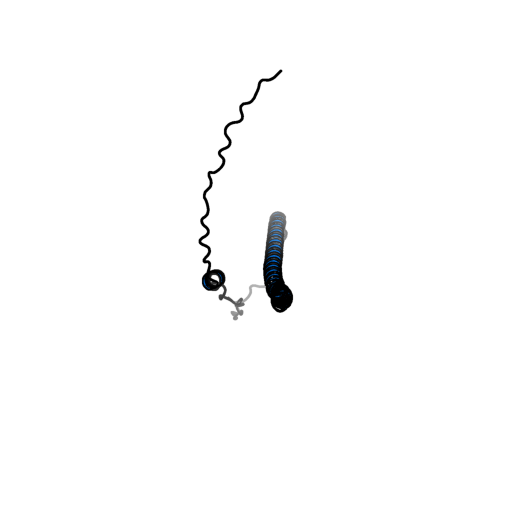 -36.321 1.00 89.19 139 LEU A N 1
ATOM 1163 C CA . LEU A 1 139 ? 25.233 3.978 -36.469 1.00 89.19 139 LEU A CA 1
ATOM 1164 C C . LEU A 1 139 ? 25.577 3.175 -37.734 1.00 89.19 139 LEU A C 1
ATOM 1166 O O . LEU A 1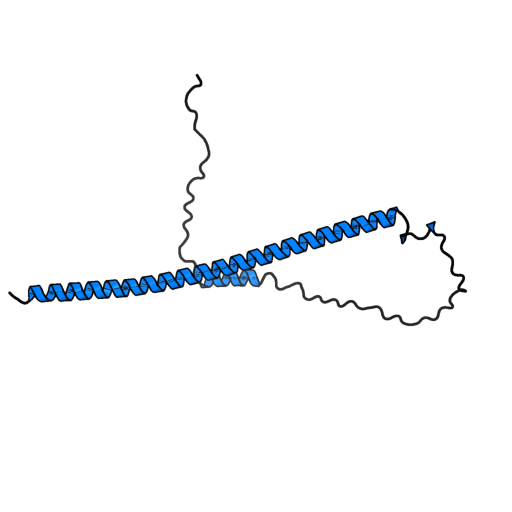 139 ? 26.546 3.479 -38.441 1.00 89.19 139 LEU A O 1
ATOM 1170 N N . ARG A 1 140 ? 24.758 2.180 -38.089 1.00 87.44 140 ARG A N 1
ATOM 1171 C CA . ARG A 1 140 ? 24.906 1.428 -39.343 1.00 87.44 140 ARG A CA 1
ATOM 1172 C C . ARG A 1 140 ? 24.641 2.301 -40.576 1.00 87.44 140 ARG A C 1
ATOM 1174 O O . ARG A 1 140 ? 25.369 2.218 -41.568 1.00 87.44 140 ARG A O 1
ATOM 1181 N N . ALA A 1 141 ? 23.636 3.172 -40.534 1.00 86.50 141 ALA A N 1
ATOM 1182 C CA . ALA A 1 141 ? 23.366 4.123 -41.613 1.00 86.50 141 ALA A CA 1
ATOM 1183 C C . ALA A 1 141 ? 24.499 5.163 -41.757 1.00 86.50 141 ALA A C 1
ATOM 1185 O O . ALA A 1 141 ? 24.969 5.441 -42.863 1.00 86.50 141 ALA A O 1
ATOM 1186 N N . GLU A 1 142 ? 25.014 5.687 -40.646 1.00 86.81 142 GLU A N 1
ATOM 1187 C CA . GLU A 1 142 ? 26.138 6.630 -40.645 1.00 86.81 142 GLU A CA 1
ATOM 1188 C C . GLU A 1 142 ? 27.447 5.994 -41.149 1.00 86.81 142 GLU A C 1
ATOM 1190 O O . GLU A 1 142 ? 28.190 6.608 -41.914 1.00 86.81 142 GLU A O 1
ATOM 1195 N N . SER A 1 143 ? 27.746 4.750 -40.768 1.00 82.69 143 SER A N 1
ATOM 1196 C CA . SER A 1 143 ? 28.956 4.051 -41.237 1.00 82.69 143 SER A CA 1
ATOM 1197 C C . SER A 1 143 ? 28.886 3.696 -42.725 1.00 82.69 143 SER A C 1
ATOM 1199 O O . SER A 1 143 ? 29.865 3.876 -43.454 1.00 82.69 143 SER A O 1
ATOM 1201 N N . THR A 1 144 ? 27.726 3.256 -43.218 1.00 81.25 144 THR A N 1
ATOM 1202 C CA . THR A 1 144 ? 27.546 2.945 -44.647 1.00 81.25 144 THR A CA 1
ATOM 1203 C C . THR A 1 144 ? 27.608 4.187 -45.535 1.00 81.25 144 THR A C 1
ATOM 1205 O O . THR A 1 144 ? 28.177 4.123 -46.626 1.00 81.25 144 THR A O 1
ATOM 1208 N N . THR A 1 145 ? 27.085 5.330 -45.089 1.00 75.19 145 THR A N 1
ATOM 1209 C CA . THR A 1 145 ? 27.195 6.598 -45.832 1.00 75.19 145 THR A CA 1
ATOM 1210 C C . THR A 1 145 ? 28.636 7.112 -45.865 1.00 75.19 145 THR A C 1
ATOM 1212 O O . THR A 1 145 ? 29.135 7.435 -46.945 1.00 75.19 145 THR A O 1
ATOM 1215 N N . LYS A 1 146 ? 29.357 7.078 -44.734 1.00 70.88 146 LYS A N 1
ATOM 1216 C CA . LYS A 1 146 ? 30.794 7.417 -44.665 1.00 70.88 146 LYS A CA 1
ATOM 1217 C C . LYS A 1 146 ? 31.658 6.508 -45.554 1.00 70.88 146 LYS A C 1
ATOM 1219 O O . LYS A 1 146 ? 32.552 6.995 -46.244 1.00 70.88 146 LYS A O 1
ATOM 1224 N N . SER A 1 147 ? 31.362 5.206 -45.608 1.00 67.31 147 SER A N 1
ATOM 1225 C CA . SER A 1 147 ? 32.067 4.247 -46.476 1.00 67.31 147 SER A CA 1
ATOM 1226 C C . SER A 1 147 ? 31.842 4.519 -47.972 1.00 67.31 147 SER A C 1
ATOM 1228 O O . SER A 1 147 ? 32.792 4.489 -48.758 1.00 67.31 147 SER A O 1
ATOM 1230 N N . LYS A 1 148 ? 30.608 4.853 -48.377 1.00 67.19 148 LYS A N 1
ATOM 1231 C CA . LYS A 1 148 ? 30.281 5.202 -49.773 1.00 67.19 148 LYS A CA 1
ATOM 1232 C C . LYS A 1 148 ? 30.969 6.490 -50.232 1.00 67.19 148 LYS A C 1
ATOM 1234 O O . LYS A 1 148 ? 31.445 6.543 -51.361 1.00 67.19 148 LYS A O 1
ATOM 1239 N N . LEU A 1 149 ? 31.072 7.490 -49.354 1.00 61.03 149 LEU A N 1
ATOM 1240 C CA . LEU A 1 149 ? 31.820 8.723 -49.620 1.00 61.03 149 LEU A CA 1
ATOM 1241 C C . LEU A 1 149 ? 33.321 8.442 -49.789 1.00 61.03 149 LEU A C 1
ATOM 1243 O O . LEU A 1 149 ? 33.906 8.857 -50.782 1.00 61.03 149 LEU A O 1
ATOM 1247 N N . SER A 1 150 ? 33.934 7.667 -48.888 1.00 58.78 150 SER A N 1
ATOM 1248 C CA . SER A 1 150 ? 35.363 7.315 -48.959 1.00 58.78 150 SER A CA 1
ATOM 1249 C C . SER A 1 150 ? 35.747 6.565 -50.245 1.00 58.78 150 SER A C 1
ATOM 1251 O O . SER A 1 150 ? 36.807 6.834 -50.810 1.00 58.78 150 SER A O 1
ATOM 1253 N N . LYS A 1 151 ? 34.882 5.676 -50.751 1.00 57.56 151 LYS A N 1
ATOM 1254 C CA . LYS A 1 151 ? 35.154 4.873 -51.956 1.00 57.56 151 LYS A CA 1
ATOM 1255 C C . LYS A 1 151 ? 35.038 5.662 -53.269 1.00 57.56 151 LYS A C 1
ATOM 1257 O O . LYS A 1 151 ? 35.655 5.282 -54.260 1.00 57.56 151 LYS A O 1
ATOM 1262 N N . GLY A 1 152 ? 34.293 6.770 -53.278 1.00 57.75 152 GLY A N 1
ATOM 1263 C CA . GLY A 1 152 ? 34.205 7.676 -54.429 1.00 57.75 152 GLY A CA 1
ATOM 1264 C C . GLY A 1 152 ? 35.473 8.510 -54.651 1.00 57.75 152 GLY A C 1
ATOM 1265 O O . GLY A 1 152 ? 35.816 8.803 -55.791 1.00 57.75 152 GLY A O 1
ATOM 1266 N N . TYR A 1 153 ? 36.213 8.836 -53.584 1.00 57.38 153 TYR A N 1
ATOM 1267 C CA . TYR A 1 153 ? 37.442 9.641 -53.666 1.00 57.38 153 TYR A CA 1
ATOM 1268 C C . TYR A 1 153 ? 38.704 8.842 -54.038 1.00 57.38 153 TYR A C 1
ATOM 1270 O O . TYR A 1 153 ? 39.708 9.442 -54.411 1.00 57.38 153 TYR A O 1
ATOM 1278 N N . SER A 1 154 ? 38.685 7.506 -53.958 1.00 57.25 154 SER A N 1
ATOM 1279 C CA . SER A 1 154 ? 39.838 6.657 -54.304 1.00 57.25 154 SER A CA 1
ATOM 1280 C C . SER A 1 154 ? 39.816 6.111 -55.739 1.00 57.25 154 SER A C 1
ATOM 1282 O O . SER A 1 154 ? 40.740 5.402 -56.116 1.00 57.25 154 SER A O 1
ATOM 1284 N N . SER A 1 155 ? 38.769 6.390 -56.525 1.00 55.88 155 SER A N 1
ATOM 1285 C CA . SER A 1 155 ? 38.574 5.837 -57.880 1.00 55.88 155 SER A CA 1
ATOM 1286 C C . SER A 1 155 ? 38.919 6.816 -59.016 1.00 55.88 155 SER A C 1
ATOM 1288 O O . SER A 1 155 ? 38.696 6.489 -60.179 1.00 55.88 155 SER A O 1
ATOM 1290 N N . THR A 1 156 ? 39.426 8.012 -58.707 1.00 56.38 156 THR A N 1
ATOM 1291 C CA . THR A 1 156 ? 39.731 9.080 -59.682 1.00 56.38 156 THR A CA 1
ATOM 1292 C C . THR A 1 156 ? 41.223 9.429 -59.772 1.00 56.38 156 THR A C 1
ATOM 1294 O O . THR A 1 156 ? 41.572 10.567 -60.082 1.00 56.38 156 THR A O 1
ATOM 1297 N N . LYS A 1 157 ? 42.118 8.469 -59.520 1.00 46.94 157 LYS A N 1
ATOM 1298 C CA . LYS A 1 157 ? 43.553 8.604 -59.812 1.00 46.94 157 LYS A CA 1
ATOM 1299 C C . LYS A 1 157 ? 44.015 7.535 -60.783 1.00 46.94 157 LYS A C 1
ATOM 1301 O O . LYS A 1 157 ? 43.586 6.377 -60.594 1.00 46.94 157 LYS A O 1
#

pLDDT: mean 70.91, std 20.76, range [39.19, 97.62]

Sequence (157 aa):
MPSNQDLHDVPVPEDKEIYINRHVTFEAVVSFMREKTKGNQEDDAETTSATTPLSSSKKGKMPPLFEKVRPRYMDMSRSTTYIRNRNEQLQRRRELERSNSLRANERKEQWRAMMQLKQDQEQTYRKWMQESNAEEHRLRAESTTKSKLSKGYSSTK

Foldseek 3Di:
DDDDDDDDDDPDPPDPPPPPPPDPDPVNVVVVVVVVVVVPPPDPPPPPDPDDPDDDDDPDPDDDPPVPPPPPVPPCCPDPVNVVVVVVVVVVVVVVVVVVVVVVVVVVVVVVVVVVVVVVVVVVVVVVVVVVVVVVVVVVVVVVVVVVVVVVVVPPD

Organism: NCBI:txid120398